Protein AF-A0A2T2VKM2-F1 (afdb_monomer_lite)

Structure (mmCIF, N/CA/C/O backbone):
data_AF-A0A2T2VKM2-F1
#
_entry.id   AF-A0A2T2VKM2-F1
#
loop_
_atom_site.group_PDB
_atom_site.id
_atom_site.type_symbol
_atom_site.label_atom_id
_atom_site.label_alt_id
_atom_site.label_comp_id
_atom_site.label_asym_id
_atom_site.label_entity_id
_atom_site.label_seq_id
_atom_site.pdbx_PDB_ins_code
_atom_site.Cartn_x
_atom_site.Cartn_y
_atom_site.Cartn_z
_atom_site.occupancy
_atom_site.B_iso_or_equiv
_atom_site.auth_seq_id
_atom_site.auth_comp_id
_atom_site.auth_asym_id
_atom_site.auth_atom_id
_atom_site.pdbx_PDB_model_num
ATOM 1 N N . MET A 1 1 ? -10.585 -5.204 -15.902 1.00 48.19 1 MET A N 1
ATOM 2 C CA . MET A 1 1 ? -9.185 -5.692 -15.983 1.00 48.19 1 MET A CA 1
ATOM 3 C C . MET A 1 1 ? -9.148 -7.000 -15.207 1.00 48.19 1 MET A C 1
ATOM 5 O O . MET A 1 1 ? -9.182 -6.964 -13.988 1.00 48.19 1 MET A O 1
ATOM 9 N N . ALA A 1 2 ? -9.117 -8.150 -15.884 1.00 53.31 2 ALA A N 1
ATOM 10 C CA . ALA A 1 2 ? -9.493 -9.435 -15.273 1.00 53.31 2 ALA A CA 1
ATOM 11 C C . ALA A 1 2 ? -8.592 -9.937 -14.120 1.00 53.31 2 ALA A C 1
ATOM 13 O O . ALA A 1 2 ? -9.024 -10.784 -13.346 1.00 53.31 2 ALA A O 1
ATOM 14 N N . VAL A 1 3 ? -7.362 -9.427 -13.994 1.00 53.94 3 VAL A N 1
ATOM 15 C CA . VAL A 1 3 ? -6.384 -9.859 -12.972 1.00 53.94 3 VAL A CA 1
ATOM 16 C C . VAL A 1 3 ? -6.657 -9.223 -11.606 1.00 53.94 3 VAL A C 1
ATOM 18 O O . VAL A 1 3 ? -6.452 -9.849 -10.578 1.00 53.94 3 VAL A O 1
ATOM 21 N N . LEU A 1 4 ? -7.163 -7.991 -11.597 1.00 54.56 4 LEU A N 1
ATOM 22 C CA . LEU A 1 4 ? -7.414 -7.212 -10.381 1.00 54.56 4 LEU A CA 1
ATOM 23 C C . LEU A 1 4 ? -8.797 -7.493 -9.770 1.00 54.56 4 LEU A C 1
ATOM 25 O O . LEU A 1 4 ? -9.036 -7.189 -8.608 1.00 54.56 4 LEU A O 1
ATOM 29 N N . GLU A 1 5 ? -9.694 -8.093 -10.554 1.00 56.00 5 GLU A N 1
ATOM 30 C CA . GLU A 1 5 ? -11.057 -8.467 -10.155 1.00 56.00 5 GLU A CA 1
ATOM 31 C C . GLU A 1 5 ? -11.136 -9.843 -9.463 1.00 56.00 5 GLU A C 1
ATOM 33 O O . GLU A 1 5 ? -12.233 -10.323 -9.200 1.00 56.00 5 GLU A O 1
ATOM 38 N N . GLY A 1 6 ? -10.010 -10.528 -9.220 1.00 52.50 6 GLY A N 1
ATOM 39 C CA . GLY A 1 6 ? -9.999 -11.861 -8.592 1.00 52.50 6 GLY A CA 1
ATOM 40 C C . GLY A 1 6 ? -10.537 -13.001 -9.474 1.00 52.50 6 GLY A C 1
ATOM 41 O O . GLY A 1 6 ? -10.643 -14.131 -9.018 1.00 52.50 6 GLY A O 1
ATOM 42 N N . LYS A 1 7 ? -10.839 -12.747 -10.757 1.00 49.38 7 LYS A N 1
ATOM 43 C CA . LYS A 1 7 ? -11.423 -13.732 -11.695 1.00 49.38 7 LYS A CA 1
ATOM 44 C C . LYS A 1 7 ? -10.418 -14.723 -12.300 1.00 49.38 7 LYS A C 1
ATOM 46 O O . LYS A 1 7 ? -10.786 -15.518 -13.162 1.00 49.38 7 LYS A O 1
ATOM 51 N N . ARG A 1 8 ? -9.146 -14.682 -11.896 1.00 43.78 8 ARG A N 1
ATOM 52 C CA . ARG A 1 8 ? -8.154 -15.709 -12.242 1.00 43.78 8 ARG A CA 1
ATOM 53 C C . ARG A 1 8 ? -7.278 -16.006 -11.037 1.00 43.78 8 ARG A C 1
ATOM 55 O O . ARG A 1 8 ? -6.369 -15.246 -10.726 1.00 43.78 8 ARG A O 1
ATOM 62 N N . GLU A 1 9 ? -7.524 -17.160 -10.435 1.00 46.09 9 GLU A N 1
ATOM 63 C CA . GLU A 1 9 ? -6.796 -17.712 -9.286 1.00 46.09 9 GLU A CA 1
ATOM 64 C C . GLU A 1 9 ? -5.326 -18.078 -9.589 1.00 46.09 9 GLU A C 1
ATOM 66 O O . GLU A 1 9 ? -4.585 -18.467 -8.694 1.00 46.09 9 GLU A O 1
ATOM 71 N N . TYR A 1 10 ? -4.856 -17.899 -10.830 1.00 45.75 10 TYR A N 1
ATOM 72 C CA . TYR A 1 10 ? -3.486 -18.219 -11.241 1.00 45.75 10 TYR A CA 1
ATOM 73 C C . TYR A 1 10 ? -2.896 -17.163 -12.192 1.00 45.75 10 TYR A C 1
ATOM 75 O O . TYR A 1 10 ? -2.628 -17.419 -13.362 1.00 45.75 10 TYR A O 1
ATOM 83 N N . ALA A 1 11 ? -2.648 -15.958 -11.685 1.00 47.47 11 ALA A N 1
ATOM 84 C CA . ALA A 1 11 ? -1.462 -15.193 -12.075 1.00 47.47 11 ALA A CA 1
ATOM 85 C C . ALA A 1 11 ? -0.632 -15.088 -10.795 1.00 47.47 11 ALA A C 1
ATOM 87 O O . ALA A 1 11 ? -0.905 -14.232 -9.961 1.00 47.47 11 ALA A O 1
ATOM 88 N N . GLY A 1 12 ? 0.229 -16.090 -10.577 1.00 39.41 12 GLY A N 1
ATOM 89 C CA . GLY A 1 12 ? 0.775 -16.479 -9.274 1.00 39.41 12 GLY A CA 1
ATOM 90 C C . GLY A 1 12 ? 1.150 -15.314 -8.362 1.00 39.41 12 GLY A C 1
ATOM 91 O O . GLY A 1 12 ? 1.641 -14.300 -8.837 1.00 39.41 12 GLY A O 1
ATOM 92 N N . HIS A 1 13 ? 0.941 -15.512 -7.057 1.00 49.75 13 HIS A N 1
ATOM 93 C CA . HIS A 1 13 ? 1.228 -14.672 -5.875 1.00 49.75 13 HIS A CA 1
ATOM 94 C C . HIS A 1 13 ? 2.329 -13.583 -5.999 1.00 49.75 13 HIS A C 1
ATOM 96 O O . HIS A 1 13 ? 2.313 -12.576 -5.294 1.00 49.75 13 HIS A O 1
ATOM 102 N N . TYR A 1 14 ? 3.292 -13.773 -6.895 1.00 49.75 14 TYR A N 1
ATOM 103 C CA . TYR A 1 14 ? 4.364 -12.853 -7.246 1.00 49.75 14 TYR A CA 1
ATOM 104 C C . TYR A 1 14 ? 3.943 -11.657 -8.132 1.00 49.75 14 TYR A C 1
ATOM 106 O O . TYR A 1 14 ? 4.516 -10.572 -8.012 1.00 49.75 14 TYR A O 1
ATOM 114 N N . ASP A 1 15 ? 2.948 -11.813 -9.012 1.00 71.38 15 ASP A N 1
ATOM 115 C CA . ASP A 1 15 ? 2.564 -10.779 -9.984 1.00 71.38 15 ASP A CA 1
ATOM 116 C C . ASP A 1 15 ? 1.557 -9.766 -9.427 1.00 71.38 15 ASP A C 1
ATOM 118 O O . ASP A 1 15 ? 1.634 -8.586 -9.769 1.00 71.38 15 ASP A O 1
ATOM 122 N N . GLU A 1 16 ? 0.675 -10.168 -8.508 1.00 79.31 16 GLU A N 1
ATOM 123 C CA . GLU A 1 16 ? -0.338 -9.269 -7.939 1.00 79.31 16 GLU A CA 1
ATOM 124 C C . GLU A 1 16 ? 0.291 -8.122 -7.135 1.00 79.31 16 GLU A C 1
ATOM 126 O O . GLU A 1 16 ? 0.005 -6.952 -7.397 1.00 79.31 16 GLU A O 1
ATOM 131 N N . LYS A 1 17 ? 1.227 -8.426 -6.226 1.00 81.56 17 LYS A N 1
ATOM 132 C CA . LYS A 1 17 ? 1.959 -7.401 -5.462 1.00 81.56 17 LYS A CA 1
ATOM 133 C C . LYS A 1 17 ? 2.744 -6.463 -6.377 1.00 81.56 17 LYS A C 1
ATOM 135 O O . LYS A 1 17 ? 2.770 -5.252 -6.163 1.00 81.56 17 LYS A O 1
ATOM 140 N N . LYS A 1 18 ? 3.376 -7.009 -7.421 1.00 83.44 18 LYS A N 1
ATOM 141 C CA . LYS A 1 18 ? 4.179 -6.239 -8.380 1.00 83.44 18 LYS A CA 1
ATOM 142 C C . LYS A 1 18 ? 3.306 -5.330 -9.242 1.00 83.44 18 LYS A C 1
ATOM 144 O O . LYS A 1 18 ? 3.697 -4.195 -9.513 1.00 83.44 18 LYS A O 1
ATOM 149 N N . LEU A 1 19 ? 2.142 -5.811 -9.670 1.00 84.75 19 LEU A N 1
ATOM 150 C CA . LEU A 1 19 ? 1.164 -5.028 -10.415 1.00 84.75 19 LEU A CA 1
ATOM 151 C C . LEU A 1 19 ? 0.569 -3.934 -9.529 1.00 84.75 19 LEU A C 1
ATOM 153 O O . LEU A 1 19 ? 0.556 -2.773 -9.928 1.00 84.75 19 LEU A O 1
ATOM 157 N N . PHE A 1 20 ? 0.163 -4.279 -8.307 1.00 88.19 20 PHE A N 1
ATOM 158 C CA . PHE A 1 20 ? -0.392 -3.330 -7.351 1.00 88.19 20 PHE A CA 1
ATOM 159 C C . PHE A 1 20 ? 0.614 -2.233 -6.993 1.00 88.19 20 PHE A C 1
ATOM 161 O O . PHE A 1 20 ? 0.284 -1.052 -7.062 1.00 88.19 20 PHE A O 1
ATOM 168 N N . ARG A 1 21 ? 1.881 -2.590 -6.755 1.00 90.12 21 ARG A N 1
ATOM 169 C CA . ARG A 1 21 ? 2.976 -1.622 -6.608 1.00 90.12 21 ARG A CA 1
ATOM 170 C C . ARG A 1 21 ? 3.058 -0.673 -7.805 1.00 90.12 21 ARG A C 1
ATOM 172 O O . ARG A 1 21 ? 3.060 0.539 -7.614 1.00 90.12 21 ARG A O 1
ATOM 179 N N . ARG A 1 22 ? 3.057 -1.198 -9.039 1.00 88.31 22 ARG A N 1
ATOM 180 C CA . ARG A 1 22 ? 3.070 -0.344 -10.240 1.00 88.31 22 ARG A CA 1
ATOM 181 C C . ARG A 1 22 ? 1.862 0.583 -10.299 1.00 88.31 22 ARG A C 1
ATOM 183 O O . ARG A 1 22 ? 2.023 1.718 -10.736 1.00 88.31 22 ARG A O 1
ATOM 190 N N . LEU A 1 23 ? 0.682 0.141 -9.864 1.00 89.38 23 LEU A N 1
ATOM 191 C CA . LEU A 1 23 ? -0.505 0.996 -9.811 1.00 89.38 23 LEU A CA 1
ATOM 192 C C . LEU A 1 23 ? -0.322 2.147 -8.817 1.00 89.38 23 LEU A C 1
ATOM 194 O O . LEU A 1 23 ? -0.597 3.291 -9.169 1.00 89.38 23 LEU A O 1
ATOM 198 N N . LEU A 1 24 ? 0.197 1.855 -7.619 1.00 90.81 24 LEU A N 1
ATOM 199 C CA . LEU A 1 24 ? 0.483 2.854 -6.582 1.00 90.81 24 LEU A CA 1
ATOM 200 C C . LEU A 1 24 ? 1.498 3.909 -7.040 1.00 90.81 24 LEU A C 1
ATOM 202 O O . LEU A 1 24 ? 1.417 5.058 -6.602 1.00 90.81 24 LEU A O 1
ATOM 206 N N . GLU A 1 25 ? 2.442 3.514 -7.898 1.00 90.12 25 GLU A N 1
ATOM 207 C CA . GLU A 1 25 ? 3.486 4.384 -8.449 1.00 90.12 25 GLU A CA 1
ATOM 208 C C . GLU A 1 25 ? 3.045 5.139 -9.712 1.00 90.12 25 GLU A C 1
ATOM 210 O O . GLU A 1 25 ? 3.495 6.260 -9.939 1.00 90.12 25 GLU A O 1
ATOM 215 N N . SER A 1 26 ? 2.174 4.545 -10.533 1.00 88.94 26 SER A N 1
ATOM 216 C CA . SER A 1 26 ? 1.775 5.104 -11.836 1.00 88.94 26 SER A CA 1
ATOM 217 C C . SER A 1 26 ? 0.517 5.966 -11.763 1.00 88.94 26 SER A C 1
ATOM 219 O O . SER A 1 26 ? 0.325 6.843 -12.603 1.00 88.94 26 SER A O 1
ATOM 221 N N . TYR A 1 27 ? -0.351 5.731 -10.775 1.00 88.62 27 TYR A N 1
ATOM 222 C CA . TYR A 1 27 ? -1.650 6.388 -10.670 1.00 88.62 27 TYR A CA 1
ATOM 223 C C . TYR A 1 27 ? -1.812 7.162 -9.362 1.00 88.62 27 TYR A C 1
ATOM 225 O O . TYR A 1 27 ? -1.236 6.847 -8.322 1.00 88.62 27 TYR A O 1
ATOM 233 N N . ARG A 1 28 ? -2.657 8.197 -9.403 1.00 88.38 28 ARG A N 1
ATOM 234 C CA . ARG A 1 28 ? -3.082 8.913 -8.195 1.00 88.38 28 ARG A CA 1
ATOM 235 C C . ARG A 1 28 ? -4.033 8.032 -7.384 1.00 88.38 28 ARG A C 1
ATOM 237 O O . ARG A 1 28 ? -4.841 7.313 -7.959 1.00 88.38 28 ARG A O 1
ATOM 244 N N . TRP A 1 29 ? -4.020 8.193 -6.058 1.00 87.88 29 TRP A N 1
ATOM 245 C CA . TRP A 1 29 ? -4.894 7.462 -5.125 1.00 87.88 29 TRP A CA 1
ATOM 246 C C . TRP A 1 29 ? -6.363 7.376 -5.569 1.00 87.88 29 TRP A C 1
ATOM 248 O O . TRP A 1 29 ? -6.947 6.300 -5.531 1.00 87.88 29 TRP A O 1
ATOM 258 N N . PHE A 1 30 ? -6.940 8.484 -6.048 1.00 86.50 30 PHE A N 1
ATOM 259 C CA . PHE A 1 30 ? -8.334 8.522 -6.503 1.00 86.50 30 PHE A CA 1
ATOM 260 C C . PHE A 1 30 ? -8.619 7.566 -7.674 1.00 86.50 30 PHE A C 1
ATOM 262 O O . PHE A 1 30 ? -9.673 6.950 -7.733 1.00 86.50 30 PHE A O 1
ATOM 269 N N . THR A 1 31 ? -7.666 7.39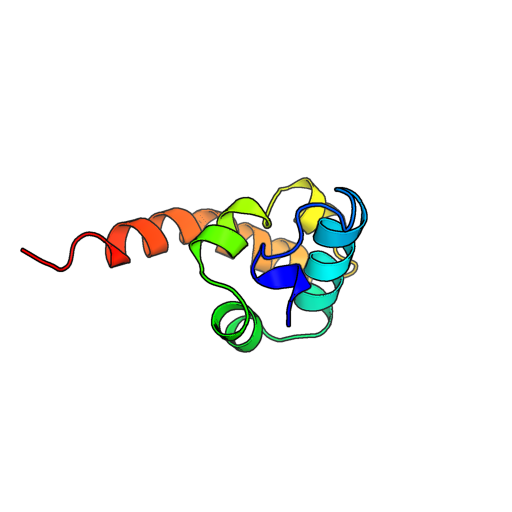4 -8.589 1.00 87.81 31 THR A N 1
ATOM 270 C CA . THR A 1 31 ? -7.796 6.428 -9.685 1.00 87.81 31 THR A CA 1
ATOM 271 C C . THR A 1 31 ? -7.736 4.998 -9.156 1.00 87.81 31 THR A C 1
ATOM 273 O O . THR A 1 31 ? -8.475 4.139 -9.615 1.00 87.81 31 THR A O 1
ATOM 276 N N . ILE A 1 32 ? -6.900 4.739 -8.150 1.00 88.75 32 ILE A N 1
ATOM 277 C CA . ILE A 1 32 ? -6.726 3.400 -7.575 1.00 88.75 32 ILE A CA 1
ATOM 278 C C . ILE A 1 32 ? -8.017 2.930 -6.898 1.00 88.75 32 ILE A C 1
ATOM 280 O O . ILE A 1 32 ? -8.452 1.814 -7.156 1.00 88.75 32 ILE A O 1
ATOM 284 N N . ILE A 1 33 ? -8.670 3.798 -6.118 1.00 87.62 33 ILE A N 1
ATOM 285 C CA . ILE A 1 33 ? -9.955 3.485 -5.464 1.00 87.62 33 ILE A CA 1
ATOM 286 C C . ILE A 1 33 ? -11.132 3.350 -6.442 1.00 87.62 33 ILE A C 1
ATOM 288 O O . ILE A 1 33 ? -12.161 2.803 -6.068 1.00 87.62 33 ILE A O 1
ATOM 292 N N . GLN A 1 34 ? -11.008 3.848 -7.678 1.00 86.25 34 GLN A N 1
ATOM 293 C CA . GLN A 1 34 ? -11.995 3.598 -8.736 1.00 86.25 34 GLN A CA 1
ATOM 294 C C . GLN A 1 34 ? -11.748 2.277 -9.471 1.00 86.25 34 GLN A C 1
ATOM 296 O O . GLN A 1 34 ? -12.680 1.691 -10.013 1.00 86.25 34 GLN A O 1
ATOM 301 N N . LEU A 1 35 ? -10.494 1.820 -9.522 1.00 84.44 35 LEU A N 1
ATOM 302 C CA . LEU A 1 35 ? -10.106 0.588 -10.210 1.00 84.44 35 LEU A CA 1
ATOM 303 C C . LEU A 1 35 ? -10.280 -0.660 -9.337 1.00 84.44 35 LEU A 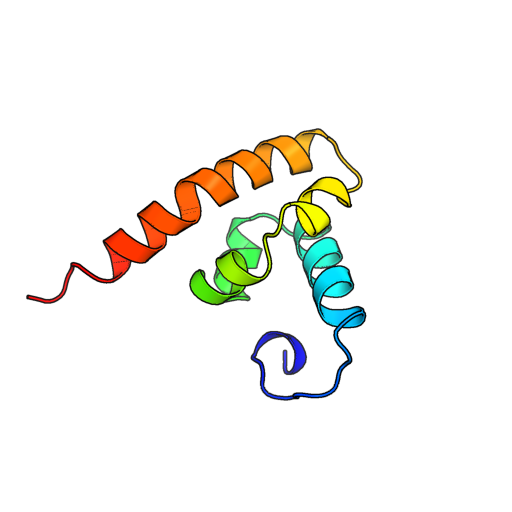C 1
ATOM 305 O O . LEU A 1 35 ? -10.459 -1.752 -9.872 1.00 84.44 35 LEU A O 1
ATOM 309 N N . LEU A 1 36 ? -10.176 -0.507 -8.017 1.00 84.19 36 LEU A N 1
ATOM 310 C CA . LEU A 1 36 ? -10.198 -1.593 -7.044 1.00 84.19 36 LEU A CA 1
ATOM 311 C C . LEU A 1 36 ? -11.115 -1.238 -5.864 1.00 84.19 36 LEU A C 1
ATOM 313 O O . LEU A 1 36 ? -11.055 -0.105 -5.380 1.00 84.19 36 LEU A O 1
ATOM 317 N N . PRO A 1 37 ? -11.906 -2.194 -5.344 1.00 84.62 37 PRO A N 1
ATOM 318 C CA . PRO A 1 37 ? -12.681 -1.967 -4.131 1.00 84.62 37 PRO A CA 1
ATOM 319 C C . PRO A 1 37 ? -11.752 -1.741 -2.930 1.00 84.62 37 PRO A C 1
ATOM 321 O O . PRO A 1 37 ? -10.670 -2.327 -2.840 1.00 84.62 37 PRO A O 1
ATOM 324 N N . LEU A 1 38 ? -12.182 -0.896 -1.986 1.00 85.00 38 LEU A N 1
ATOM 325 C CA . LEU A 1 38 ? -11.374 -0.502 -0.822 1.00 85.00 38 LEU A CA 1
ATOM 326 C C . LEU A 1 38 ? -10.947 -1.694 0.038 1.00 85.00 38 LEU A C 1
ATOM 328 O O . LEU A 1 38 ? -9.839 -1.690 0.566 1.00 85.00 38 LEU A O 1
ATOM 332 N N . GLU A 1 39 ? -11.794 -2.717 0.145 1.00 83.94 39 GLU A N 1
ATOM 333 C CA .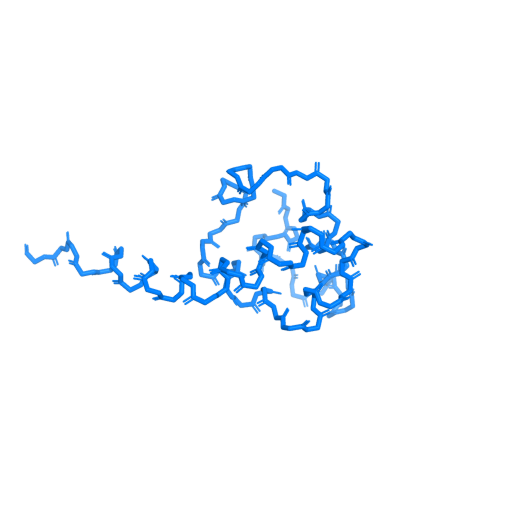 GLU A 1 39 ? -11.484 -3.966 0.845 1.00 83.94 39 GLU A CA 1
ATOM 334 C C . GLU A 1 39 ? -10.277 -4.659 0.213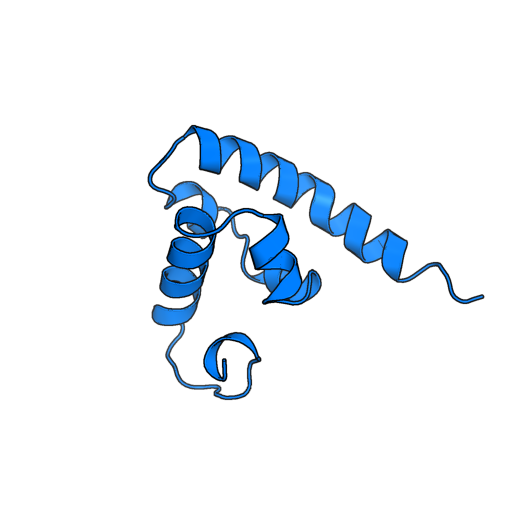 1.00 83.94 39 GLU A C 1
ATOM 336 O O . GLU A 1 39 ? -9.299 -4.944 0.901 1.00 83.94 39 GLU A O 1
ATOM 341 N N . ARG A 1 40 ? -10.279 -4.805 -1.119 1.00 83.62 40 ARG A N 1
ATOM 342 C CA . ARG A 1 40 ? -9.162 -5.414 -1.845 1.00 83.62 40 ARG A CA 1
ATOM 343 C C . ARG A 1 40 ? -7.894 -4.580 -1.737 1.00 83.62 40 ARG A C 1
ATOM 345 O O . ARG A 1 40 ? -6.805 -5.120 -1.574 1.00 83.62 40 ARG A O 1
ATOM 352 N N . ILE A 1 41 ? -8.020 -3.255 -1.788 1.00 88.50 41 ILE A N 1
ATOM 353 C CA . ILE A 1 41 ? -6.887 -2.353 -1.555 1.00 88.50 41 ILE A CA 1
ATOM 354 C C . ILE A 1 41 ? -6.325 -2.569 -0.146 1.00 88.50 41 ILE A C 1
ATOM 356 O O . ILE A 1 41 ? -5.110 -2.606 0.009 1.00 88.50 41 ILE A O 1
ATOM 360 N N . ASN A 1 42 ? -7.175 -2.742 0.867 1.00 87.69 42 ASN A N 1
ATOM 361 C CA . ASN A 1 42 ? -6.747 -2.968 2.246 1.00 87.69 42 ASN A CA 1
ATOM 362 C C . ASN A 1 42 ? -6.006 -4.299 2.424 1.00 87.69 42 ASN A C 1
ATOM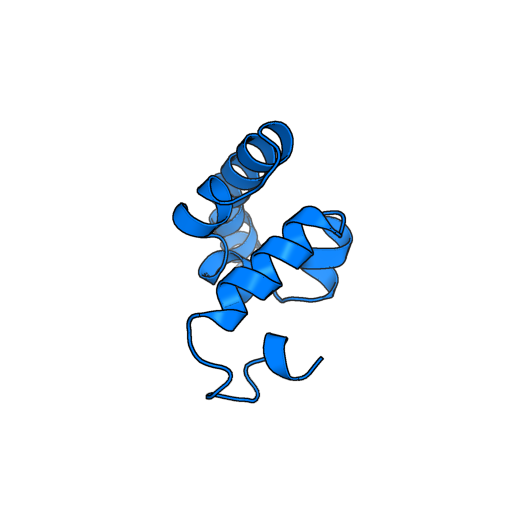 364 O O . ASN A 1 42 ? -5.015 -4.341 3.148 1.00 87.69 42 ASN A O 1
ATOM 368 N N . GLU A 1 43 ? -6.433 -5.355 1.731 1.00 86.88 43 GLU A N 1
ATOM 369 C CA . GLU A 1 43 ? -5.720 -6.638 1.712 1.00 86.88 43 GLU A CA 1
ATOM 370 C C . GLU A 1 43 ? -4.343 -6.531 1.035 1.00 86.88 43 GLU A C 1
ATOM 372 O O . GLU A 1 43 ? -3.359 -7.092 1.518 1.00 86.88 43 GLU A O 1
ATOM 377 N N . LEU A 1 44 ? -4.256 -5.794 -0.078 1.00 87.69 44 LEU A N 1
ATOM 378 C CA . LEU A 1 44 ? -3.032 -5.685 -0.880 1.00 87.69 44 LEU A CA 1
ATOM 379 C C . LEU A 1 44 ? -2.029 -4.662 -0.330 1.00 87.69 44 LEU A C 1
ATOM 381 O O . LEU A 1 44 ? -0.821 -4.791 -0.557 1.00 87.69 44 LEU A O 1
ATOM 385 N N . LEU A 1 45 ? -2.497 -3.647 0.403 1.00 89.94 45 LEU A N 1
ATOM 386 C CA . LEU A 1 45 ? -1.684 -2.574 0.981 1.00 89.94 45 LEU A CA 1
ATOM 387 C C . LEU A 1 45 ? -0.959 -3.032 2.259 1.00 89.94 45 LEU A C 1
ATOM 389 O O . LEU A 1 45 ? -1.162 -2.526 3.364 1.00 89.94 45 LEU A O 1
ATOM 393 N N . THR A 1 46 ? -0.078 -4.010 2.086 1.00 90.38 46 THR A N 1
ATOM 394 C CA . THR A 1 46 ? 0.776 -4.580 3.135 1.00 90.38 46 THR A CA 1
ATOM 395 C C . THR A 1 46 ? 2.036 -3.740 3.366 1.00 90.38 46 THR A C 1
ATOM 397 O O . THR A 1 46 ? 2.428 -2.941 2.513 1.00 90.38 46 THR A O 1
ATOM 400 N N . ASP A 1 47 ? 2.693 -3.911 4.521 1.00 90.31 47 ASP A N 1
ATOM 401 C CA . ASP A 1 47 ? 3.949 -3.195 4.824 1.00 90.31 47 ASP A CA 1
ATOM 402 C C . ASP A 1 47 ? 5.046 -3.515 3.801 1.00 90.31 47 ASP A C 1
ATOM 404 O O . ASP A 1 47 ? 5.797 -2.630 3.409 1.00 90.31 47 ASP A O 1
ATOM 408 N N . ASP A 1 48 ? 5.076 -4.755 3.308 1.00 89.44 48 ASP A N 1
ATOM 409 C CA . ASP A 1 48 ? 5.971 -5.235 2.249 1.00 89.44 48 ASP A CA 1
ATOM 410 C C . ASP A 1 48 ? 5.810 -4.429 0.946 1.00 89.44 48 ASP A C 1
ATOM 412 O O . ASP A 1 48 ? 6.782 -3.914 0.387 1.00 89.44 48 ASP A O 1
ATOM 416 N N . VAL A 1 49 ? 4.566 -4.223 0.497 1.00 89.94 49 VAL A N 1
ATOM 417 C CA . VAL A 1 49 ? 4.275 -3.428 -0.707 1.00 89.94 49 VAL A CA 1
ATOM 418 C C . VAL A 1 49 ? 4.667 -1.966 -0.513 1.00 89.94 49 VAL A C 1
ATOM 420 O O . VAL A 1 49 ? 5.286 -1.381 -1.403 1.00 89.94 49 VAL A O 1
ATOM 423 N N . ILE A 1 50 ? 4.340 -1.380 0.644 1.00 91.75 50 ILE A N 1
ATOM 424 C CA . ILE A 1 50 ? 4.685 0.011 0.961 1.00 91.75 50 ILE A CA 1
ATOM 425 C C . ILE A 1 50 ? 6.208 0.180 1.003 1.00 91.75 50 ILE A C 1
ATOM 427 O O . ILE A 1 50 ? 6.744 1.084 0.363 1.00 91.75 50 ILE A O 1
ATOM 431 N N . ALA A 1 51 ? 6.923 -0.713 1.689 1.00 91.50 51 ALA A N 1
ATOM 432 C CA . ALA A 1 51 ? 8.378 -0.685 1.783 1.00 91.50 51 ALA A CA 1
ATOM 433 C C . ALA A 1 51 ? 9.050 -0.806 0.405 1.00 91.50 51 ALA A C 1
ATOM 435 O O . ALA A 1 51 ? 10.085 -0.175 0.171 1.00 91.50 51 ALA A O 1
ATOM 436 N N . SER A 1 52 ? 8.428 -1.548 -0.518 1.00 90.19 52 SER A N 1
ATOM 437 C CA . SER A 1 52 ? 8.900 -1.750 -1.888 1.00 90.19 52 SER A CA 1
ATOM 438 C C . SER A 1 52 ? 8.726 -0.524 -2.801 1.00 90.19 52 SER A C 1
ATOM 440 O O . SER A 1 52 ? 9.348 -0.461 -3.863 1.00 90.19 52 SER A O 1
ATOM 442 N N . LEU A 1 53 ? 7.912 0.479 -2.449 1.00 91.12 53 LEU A N 1
ATOM 443 C CA . LEU A 1 53 ? 7.708 1.667 -3.297 1.00 91.12 53 LEU A CA 1
ATOM 444 C C . LEU A 1 53 ? 9.022 2.423 -3.552 1.00 91.12 53 LEU A C 1
ATOM 446 O O . LEU A 1 53 ? 9.870 2.544 -2.668 1.00 91.12 53 LEU A O 1
ATOM 450 N N . ARG A 1 54 ? 9.202 2.965 -4.761 1.00 88.81 54 ARG A N 1
ATOM 451 C CA . ARG A 1 54 ? 10.443 3.657 -5.142 1.00 88.81 54 ARG A CA 1
ATOM 452 C C . ARG A 1 54 ? 10.649 4.985 -4.413 1.00 88.81 54 ARG A C 1
ATOM 454 O O . ARG A 1 54 ? 11.788 5.348 -4.144 1.00 88.81 54 ARG A O 1
ATOM 461 N N . PHE A 1 55 ? 9.572 5.709 -4.113 1.00 89.31 55 PHE A N 1
ATOM 462 C CA . PHE A 1 55 ? 9.635 7.071 -3.578 1.00 89.31 55 PHE A CA 1
ATOM 463 C C . PHE A 1 55 ? 9.213 7.123 -2.110 1.00 89.31 55 PHE A C 1
ATOM 465 O O . PHE A 1 55 ? 8.105 6.702 -1.778 1.00 89.31 55 PHE A O 1
ATOM 472 N N . GLU A 1 56 ? 10.042 7.712 -1.245 1.00 88.31 56 GLU A N 1
ATOM 473 C CA . GLU A 1 56 ? 9.741 7.868 0.189 1.00 88.31 56 GLU A CA 1
ATOM 474 C C . GLU A 1 56 ? 8.449 8.653 0.439 1.00 88.31 56 GLU A C 1
ATOM 476 O O . GLU A 1 56 ? 7.633 8.249 1.262 1.00 88.31 56 GLU A O 1
ATOM 481 N N . SER A 1 57 ? 8.178 9.699 -0.347 1.00 89.00 57 SER A N 1
ATOM 482 C CA . SER A 1 57 ? 6.926 10.460 -0.235 1.00 89.00 57 SER A CA 1
ATOM 483 C C . SER A 1 57 ? 5.681 9.601 -0.490 1.00 89.00 57 SER A C 1
ATOM 485 O O . SER A 1 57 ? 4.638 9.826 0.128 1.00 89.00 57 SER A O 1
ATOM 487 N N . LEU A 1 58 ? 5.770 8.601 -1.380 1.00 88.94 58 LEU A N 1
ATOM 488 C CA . LEU A 1 58 ? 4.681 7.645 -1.589 1.00 88.94 58 LEU A CA 1
ATOM 489 C C . LEU A 1 58 ? 4.564 6.689 -0.402 1.00 88.94 58 LEU A C 1
ATOM 491 O O . LEU A 1 58 ? 3.443 6.433 0.028 1.00 88.94 58 LEU A O 1
ATOM 495 N N . LYS A 1 59 ? 5.686 6.221 0.164 1.00 93.00 59 LYS A N 1
ATOM 496 C CA . LYS A 1 59 ? 5.682 5.365 1.363 1.00 93.00 59 LYS A CA 1
ATOM 497 C C . LYS A 1 59 ? 4.921 6.029 2.499 1.00 93.00 59 LYS A C 1
ATOM 499 O O . LYS A 1 59 ? 3.893 5.508 2.916 1.00 93.00 59 LYS A O 1
ATOM 504 N N . THR A 1 60 ? 5.327 7.239 2.886 1.00 92.50 60 THR A N 1
ATOM 505 C CA . THR A 1 60 ? 4.686 7.989 3.974 1.00 92.50 60 THR A CA 1
ATOM 506 C C . THR A 1 60 ? 3.194 8.204 3.721 1.00 92.50 60 THR A C 1
ATOM 508 O O . THR A 1 60 ? 2.366 8.036 4.619 1.00 92.50 60 THR A O 1
ATOM 511 N N . ARG A 1 61 ? 2.819 8.538 2.478 1.00 90.69 61 ARG A N 1
ATOM 512 C CA . ARG A 1 61 ? 1.414 8.716 2.100 1.00 90.69 61 ARG A CA 1
ATOM 513 C C . ARG A 1 61 ? 0.618 7.422 2.264 1.00 90.69 61 ARG A C 1
ATOM 515 O O . ARG A 1 61 ? -0.479 7.452 2.819 1.00 90.69 61 ARG A O 1
ATOM 522 N N . TYR A 1 62 ? 1.143 6.302 1.777 1.00 91.81 62 TYR A N 1
ATOM 523 C CA . TYR A 1 62 ? 0.439 5.025 1.814 1.00 91.81 62 TYR A CA 1
ATOM 524 C C . TYR 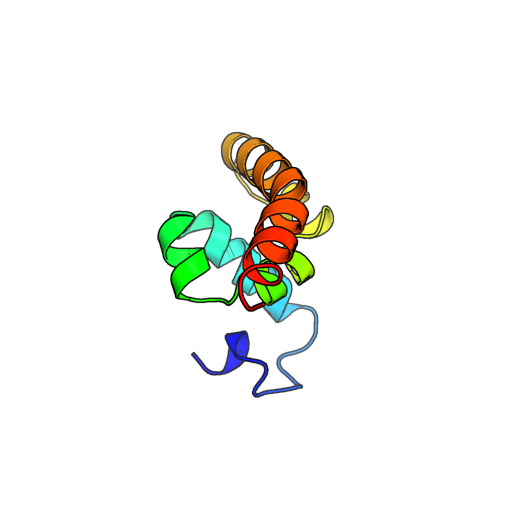A 1 62 ? 0.440 4.377 3.201 1.00 91.81 62 TYR A C 1
ATOM 526 O O . TYR A 1 62 ? -0.555 3.754 3.556 1.00 91.81 62 TYR A O 1
ATOM 534 N N . GLU A 1 63 ? 1.454 4.611 4.035 1.00 92.19 63 GLU A N 1
ATOM 535 C CA . GLU A 1 63 ? 1.416 4.260 5.461 1.00 92.19 63 GLU A CA 1
ATOM 536 C C . GLU A 1 63 ? 0.273 4.975 6.184 1.00 92.19 63 GLU A C 1
ATOM 538 O O . GLU A 1 63 ? -0.469 4.371 6.963 1.00 92.19 63 GLU A O 1
ATOM 543 N N . PHE A 1 64 ? 0.095 6.269 5.909 1.00 90.75 64 PHE A N 1
ATOM 544 C CA . PHE A 1 64 ? -1.003 7.037 6.482 1.00 90.75 64 PHE A CA 1
ATOM 545 C C . PHE A 1 64 ? -2.365 6.527 6.005 1.00 90.75 64 PHE A C 1
ATOM 547 O O . PHE A 1 64 ? -3.287 6.377 6.810 1.00 90.75 64 PHE A O 1
ATOM 554 N N . ILE A 1 65 ? -2.488 6.228 4.709 1.00 89.56 65 ILE A N 1
ATOM 555 C CA . ILE A 1 65 ? -3.706 5.658 4.128 1.00 89.56 65 ILE A CA 1
ATOM 556 C C . ILE A 1 65 ? -4.014 4.305 4.770 1.00 89.56 65 ILE A C 1
ATOM 558 O O . ILE A 1 65 ? -5.125 4.133 5.257 1.00 89.56 65 ILE A O 1
ATOM 562 N N . LYS A 1 66 ? -3.042 3.390 4.867 1.00 90.00 66 LYS A N 1
ATOM 563 C CA . LYS A 1 66 ? -3.209 2.072 5.496 1.00 90.00 66 LYS A CA 1
ATOM 564 C C . LYS A 1 66 ? -3.739 2.171 6.927 1.00 90.00 66 LYS A C 1
ATOM 566 O O . LYS A 1 66 ? -4.623 1.417 7.308 1.00 90.00 66 LYS A O 1
ATOM 571 N N . LYS A 1 67 ? -3.263 3.139 7.717 1.00 88.94 67 LYS A N 1
ATOM 572 C CA . LYS A 1 67 ? -3.750 3.367 9.092 1.00 88.94 67 LYS A CA 1
ATOM 573 C C . LYS A 1 67 ? -5.200 3.865 9.156 1.00 88.94 67 LYS A C 1
ATOM 575 O O . LYS A 1 67 ? -5.853 3.717 10.189 1.00 88.94 67 LYS A O 1
ATOM 580 N N . ARG A 1 68 ? -5.703 4.495 8.089 1.00 86.44 68 ARG A N 1
ATOM 581 C CA . ARG A 1 68 ? -7.065 5.052 8.022 1.00 86.44 68 ARG A CA 1
ATOM 582 C C . ARG A 1 68 ? -8.050 4.177 7.260 1.00 86.44 68 ARG A C 1
ATOM 584 O O . ARG A 1 68 ? -9.238 4.241 7.556 1.00 86.44 68 ARG A O 1
ATOM 591 N N . LEU A 1 69 ? -7.573 3.366 6.324 1.00 83.00 69 LEU A N 1
ATOM 592 C CA . LEU A 1 69 ? -8.398 2.547 5.446 1.00 83.00 69 LEU A CA 1
ATOM 593 C C . LEU A 1 69 ? -9.364 1.627 6.220 1.00 83.00 69 LEU A C 1
ATOM 595 O O . LEU A 1 69 ? -10.550 1.683 5.908 1.00 83.00 69 LEU A O 1
ATOM 599 N N . PRO A 1 70 ? -8.952 0.928 7.303 1.00 78.38 70 PRO A N 1
ATOM 600 C CA . PRO A 1 70 ? -9.863 0.104 8.106 1.00 78.38 70 PRO A CA 1
ATOM 601 C C . PRO A 1 70 ? -10.998 0.897 8.767 1.00 78.38 70 PRO A C 1
ATOM 603 O O . PRO A 1 70 ? -12.078 0.372 9.016 1.00 78.38 70 PRO A O 1
ATOM 606 N N . LYS A 1 71 ? -10.761 2.180 9.073 1.00 76.69 71 LYS A N 1
ATOM 607 C CA . LYS A 1 71 ? -11.775 3.061 9.671 1.00 76.69 71 LYS A CA 1
ATOM 608 C C . LYS A 1 71 ? -12.795 3.520 8.629 1.00 76.69 71 LYS A C 1
ATOM 610 O O . LYS A 1 71 ? -13.956 3.713 8.961 1.00 76.69 71 LYS A O 1
ATOM 615 N N . LEU A 1 72 ? -12.353 3.689 7.382 1.00 69.62 72 LEU A N 1
ATOM 616 C CA . LEU A 1 72 ? -13.200 4.087 6.259 1.00 69.62 72 LEU A CA 1
ATOM 617 C C . LEU A 1 72 ? -14.044 2.920 5.739 1.00 69.62 72 LEU A C 1
ATOM 619 O O . LEU A 1 72 ? -15.207 3.123 5.415 1.00 69.62 72 LEU A O 1
ATOM 623 N N . THR A 1 73 ? -13.488 1.706 5.694 1.00 61.75 73 THR A N 1
ATOM 624 C CA . THR A 1 73 ? -14.248 0.509 5.307 1.00 61.75 73 THR A CA 1
ATOM 625 C C . THR A 1 73 ? -15.310 0.161 6.345 1.00 61.75 73 THR A C 1
ATOM 627 O O . THR A 1 73 ? -16.430 -0.163 5.970 1.00 61.75 73 THR A O 1
ATOM 630 N N . LYS A 1 74 ? -15.006 0.310 7.642 1.00 59.78 74 LYS A N 1
ATOM 631 C CA . LYS A 1 74 ? -15.990 0.101 8.712 1.00 59.78 74 LYS A CA 1
ATOM 632 C C . LYS A 1 74 ? -17.142 1.116 8.660 1.00 59.78 74 LYS A C 1
ATOM 634 O O . LYS A 1 74 ? -18.299 0.724 8.725 1.00 59.78 74 LYS A O 1
ATOM 639 N N . ALA A 1 75 ? -16.840 2.398 8.444 1.00 56.47 75 ALA A N 1
ATOM 640 C CA . ALA A 1 75 ? -17.858 3.447 8.347 1.00 56.47 75 ALA A CA 1
ATOM 641 C C . ALA A 1 75 ? -18.784 3.313 7.120 1.00 56.47 75 ALA A C 1
ATOM 643 O O . ALA A 1 75 ? -19.909 3.794 7.155 1.00 56.47 75 ALA A O 1
ATOM 644 N N . ALA A 1 76 ? -18.334 2.662 6.042 1.00 53.66 76 ALA A N 1
ATOM 645 C CA . ALA A 1 76 ? -19.159 2.423 4.856 1.00 53.66 76 ALA A CA 1
ATOM 646 C C . ALA A 1 76 ? -20.154 1.254 5.023 1.00 53.66 76 ALA A C 1
ATOM 648 O O . ALA A 1 76 ? -21.069 1.130 4.213 1.00 53.66 76 ALA A O 1
ATOM 649 N N . GLY A 1 77 ? -19.984 0.410 6.050 1.00 49.00 77 GLY A N 1
ATOM 650 C CA . GLY A 1 77 ? -20.888 -0.702 6.368 1.00 49.00 77 GLY A CA 1
ATOM 651 C C . GLY A 1 77 ? -21.960 -0.380 7.417 1.00 49.00 77 GLY A C 1
ATOM 652 O O . GLY A 1 77 ? -22.962 -1.081 7.483 1.00 49.00 77 GLY A O 1
ATOM 653 N N . GLU A 1 78 ? -21.790 0.683 8.210 1.00 43.84 78 GLU A N 1
ATOM 654 C CA . GLU A 1 78 ? -22.706 1.087 9.297 1.00 43.84 78 GLU A CA 1
ATOM 655 C C . GLU A 1 78 ? -23.615 2.257 8.862 1.00 43.84 78 GLU A C 1
ATOM 657 O O . GLU A 1 78 ? -23.691 3.291 9.519 1.00 43.84 78 GLU A O 1
ATOM 662 N N . GLY A 1 79 ? -24.255 2.121 7.696 1.00 48.06 79 GLY A N 1
ATOM 663 C CA . GLY A 1 79 ? -25.125 3.148 7.105 1.00 48.06 79 GLY A CA 1
ATOM 664 C C . GLY A 1 79 ? -26.364 2.596 6.399 1.00 48.06 79 GLY A C 1
ATOM 665 O O . GLY A 1 79 ? -26.884 3.250 5.498 1.00 48.06 79 GLY A O 1
ATOM 666 N N . ILE A 1 80 ? -26.803 1.394 6.778 1.00 47.44 80 ILE A N 1
ATOM 667 C CA . ILE A 1 80 ? -28.128 0.856 6.459 1.00 47.44 80 ILE A CA 1
ATOM 668 C C . ILE A 1 80 ? -28.707 0.212 7.726 1.00 47.44 80 ILE A C 1
ATOM 670 O O . ILE A 1 80 ? -28.595 -0.991 7.945 1.00 47.44 80 ILE A O 1
ATOM 674 N N . GLU A 1 81 ? -29.281 1.043 8.588 1.00 39.03 81 GLU A N 1
ATOM 675 C CA . GLU A 1 81 ? -30.341 0.635 9.516 1.00 39.03 81 GLU A CA 1
ATOM 676 C C . GLU A 1 81 ? -31.641 1.331 9.109 1.00 39.03 81 GLU A C 1
ATOM 678 O O . GLU A 1 81 ? -31.565 2.505 8.670 1.00 39.03 81 GLU A O 1
#

Sequence (81 aa):
MAVLEGKREYAGHYDEKKLFRRLLESYRWFTIIQLLPLERINELLTDDVIASLRFESLKTRYEFIKKRLPKLTKAAGEGIE

Radius of gyration: 13.27 Å; chains: 1; bounding box: 41×29×26 Å

Foldseek 3Di:
DCVQVCNDPPPDPVVVLVVVLVCLVVDDPVVVCVVHPLVSVLVSLDLVSLVPHPDPVSSVVSVVCNVCSVVVVVVVVPPDD

pLDDT: mean 76.62, std 17.51, range [39.03, 93.0]

Secondary structure (DSSP, 8-state):
-TTTTT--S-S-THHHHHHHHHHHHHS-HHHHHHHS-HHHHHHH--HHHHHH-S-HHHHHHHHHHHHHHHHHHHHHHS---